Protein AF-A0A7G7MS91-F1 (afdb_monomer)

Mean predicted aligned error: 14.95 Å

Secondary structure (DSSP, 8-state):
---------------------PPPPP---PPPPEEE-TTT--EEEGGGSEEEEEETTEEEE-TT--S-S-EEEE-SSHHHHHHHHHTTHHHHHHT--SPPB-HHHHHHHHHHHHHGGG-----------------

InterPro domains:
  IPR007393 YlxR domain [PF04296] (35-104)
  IPR035931 YlxR-like superfamil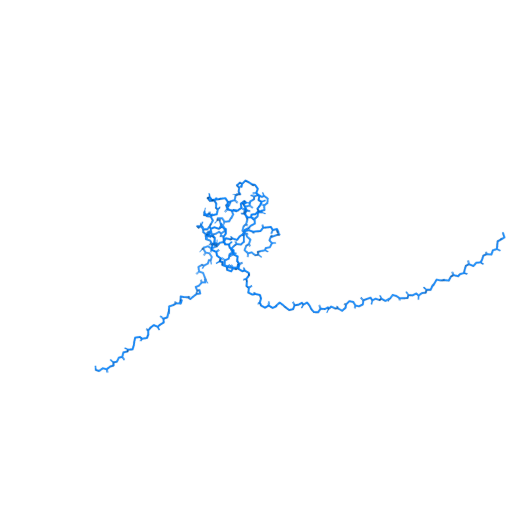y [G3DSA:3.30.1230.10] (28-117)
  IPR035931 YlxR-like superfamily [SSF64376] (30-103)
  IPR037465 YlxR [PTHR34215] (29-111)
  IPR037465 YlxR [cd00279] (33-97)

Organism: NCBI:txid37331

Sequence (135 aa):
MTASRRGDHPPGCGLHSATVPVPGPVPARRTPPVRTCVGCRTRAEADDLLRVVVVDGVLTPDPRRRFPGRGAWLHPDPECLHRAERRSAFPRALRVPGKLDTAEVRAHLHRAREGTSGVRDTPGSVIEESKVDPS

Radius of gyration: 29.97 Å; Cα contacts (8 Å, |Δi|>4): 144; chains: 1; bounding box: 136×27×50 Å

pLDDT: mean 78.74, std 18.21, range [40.53, 97.31]

Nearest PDB structures (foldseek):
  1g2r-assembly1_A  TM=8.003E-01  e=2.902E-04  Streptococcus pneumoniae
  2i1j-assembly1_A  TM=2.285E-01  e=4.008E+00  Spodoptera frugiperda

Structure (mmCIF, N/CA/C/O backbone):
data_AF-A0A7G7MS91-F1
#
_entry.id   AF-A0A7G7MS91-F1
#
loop_
_atom_site.group_PDB
_atom_site.id
_atom_site.type_symbol
_atom_site.label_atom_id
_atom_site.label_alt_id
_atom_site.label_comp_id
_atom_site.label_asym_id
_atom_site.label_entity_id
_atom_site.label_seq_id
_atom_site.pdbx_PDB_ins_code
_atom_site.Cartn_x
_atom_site.Cartn_y
_atom_site.Cartn_z
_atom_site.occupancy
_atom_site.B_iso_or_equiv
_atom_site.auth_seq_id
_atom_site.auth_comp_id
_atom_site.auth_asym_id
_atom_site.auth_atom_id
_atom_site.pdbx_PDB_model_num
ATOM 1 N N . MET A 1 1 ? -81.059 -7.836 -29.567 1.00 43.22 1 MET A N 1
ATOM 2 C CA . MET A 1 1 ? -80.980 -7.950 -31.039 1.00 43.22 1 MET A CA 1
ATOM 3 C C . MET A 1 1 ? -79.618 -7.381 -31.450 1.00 43.22 1 MET A C 1
ATOM 5 O O . MET A 1 1 ? -79.446 -6.179 -31.374 1.00 43.22 1 MET A O 1
ATOM 9 N N . THR A 1 2 ? -78.537 -8.170 -31.446 1.00 49.16 2 THR A N 1
ATOM 10 C CA . THR A 1 2 ? -78.038 -9.045 -32.543 1.00 49.16 2 THR A CA 1
ATOM 11 C C . THR A 1 2 ? -77.385 -8.308 -33.723 1.00 49.16 2 THR A C 1
ATOM 13 O O . THR A 1 2 ? -78.083 -7.954 -34.663 1.00 49.16 2 THR A O 1
ATOM 16 N N . ALA A 1 3 ? -76.049 -8.172 -33.687 1.00 53.38 3 ALA A N 1
ATOM 17 C CA . ALA A 1 3 ? -75.081 -8.314 -34.800 1.00 53.38 3 ALA A CA 1
ATOM 18 C C . ALA A 1 3 ? -73.683 -7.902 -34.270 1.00 53.38 3 ALA A C 1
ATOM 20 O O . ALA A 1 3 ? -73.523 -6.790 -33.789 1.00 53.38 3 ALA A O 1
ATOM 21 N N . SER A 1 4 ? -72.688 -8.783 -34.128 1.00 58.12 4 SER A N 1
ATOM 22 C CA . SER A 1 4 ? -71.874 -9.434 -35.178 1.00 58.12 4 SER A CA 1
ATOM 23 C C . SER A 1 4 ? -70.965 -8.491 -35.980 1.00 58.12 4 SER A C 1
ATOM 25 O O . SER A 1 4 ? -71.426 -7.860 -36.926 1.00 58.12 4 SER A O 1
ATOM 27 N N . ARG A 1 5 ? -69.670 -8.501 -35.615 1.00 59.59 5 ARG A N 1
ATOM 28 C CA . ARG A 1 5 ? -68.405 -8.270 -36.371 1.00 59.59 5 ARG A CA 1
ATOM 29 C C . ARG A 1 5 ? -67.293 -8.374 -35.303 1.00 59.59 5 ARG A C 1
ATOM 31 O O . ARG A 1 5 ? -67.362 -7.631 -34.336 1.00 59.59 5 ARG A O 1
ATOM 38 N N . ARG A 1 6 ? -66.352 -9.330 -35.252 1.00 61.53 6 ARG A N 1
ATOM 39 C CA . ARG A 1 6 ? -65.588 -10.085 -36.274 1.00 61.53 6 ARG A CA 1
ATOM 40 C C . ARG A 1 6 ? -64.909 -9.155 -37.288 1.00 61.53 6 ARG A C 1
ATOM 42 O O . ARG A 1 6 ? -65.594 -8.502 -38.066 1.00 61.53 6 ARG A O 1
ATOM 49 N N . GLY A 1 7 ? -63.578 -9.120 -37.220 1.00 50.62 7 GLY A N 1
ATOM 50 C CA . GLY A 1 7 ? -62.666 -8.155 -37.845 1.00 50.62 7 GLY A CA 1
ATOM 51 C C . GLY A 1 7 ? -61.382 -8.115 -37.002 1.00 50.62 7 GLY A C 1
ATOM 52 O O . GLY A 1 7 ? -61.270 -7.277 -36.119 1.00 50.62 7 GLY A O 1
ATOM 53 N N . ASP A 1 8 ? -60.647 -9.223 -36.924 1.00 56.38 8 ASP A N 1
ATOM 54 C CA . ASP A 1 8 ? -59.564 -9.604 -37.852 1.00 56.38 8 ASP A CA 1
ATOM 55 C C . ASP A 1 8 ? -58.219 -9.027 -37.368 1.00 56.38 8 ASP A C 1
ATOM 57 O O . ASP A 1 8 ? -58.026 -7.816 -37.299 1.00 56.38 8 ASP A O 1
ATOM 61 N N . HIS A 1 9 ? -57.338 -9.918 -36.908 1.00 50.84 9 HIS A N 1
ATOM 62 C CA . HIS A 1 9 ? -56.070 -9.585 -36.257 1.00 50.84 9 HIS A CA 1
ATOM 63 C C . HIS A 1 9 ? -54.936 -10.095 -37.158 1.00 50.84 9 HIS A C 1
ATOM 65 O O . HIS A 1 9 ? -54.850 -11.309 -37.359 1.00 50.84 9 HIS A O 1
ATOM 71 N N . PRO A 1 10 ? -54.085 -9.222 -37.726 1.00 64.56 10 PRO A N 1
ATOM 72 C CA . PRO A 1 10 ? -53.097 -9.645 -38.710 1.00 64.56 10 PRO A CA 1
ATOM 73 C C . PRO A 1 10 ? -51.979 -10.487 -38.063 1.00 64.56 10 PRO A C 1
ATOM 75 O O . PRO A 1 10 ? -51.390 -10.058 -37.067 1.00 64.56 10 PRO A O 1
ATOM 78 N N . PRO A 1 11 ? -51.620 -11.655 -38.629 1.00 65.69 11 PRO A N 1
ATOM 79 C CA . PRO A 1 11 ? -50.489 -12.449 -38.160 1.00 65.69 11 PRO A CA 1
ATOM 80 C C . PRO A 1 11 ? -49.166 -11.887 -38.709 1.00 65.69 11 PRO A C 1
ATOM 82 O O . PRO A 1 11 ? -48.682 -12.291 -39.764 1.00 65.69 11 PRO A O 1
ATOM 85 N N . GLY A 1 12 ? -48.564 -10.943 -37.982 1.00 54.28 12 GLY A N 1
ATOM 86 C CA . GLY A 1 12 ? -47.226 -10.414 -38.271 1.00 54.28 12 GLY A CA 1
ATOM 87 C C . GLY A 1 12 ? -46.130 -11.205 -37.554 1.00 54.28 12 GLY A C 1
ATOM 88 O O . GLY A 1 12 ? -45.771 -10.870 -36.427 1.00 54.28 12 GLY A O 1
ATOM 89 N N . CYS A 1 13 ? -45.603 -12.260 -38.182 1.00 49.91 13 CYS A N 1
ATOM 90 C CA . CYS A 1 13 ? -44.529 -13.074 -37.601 1.00 49.91 13 CYS A CA 1
ATOM 91 C C . CYS A 1 13 ? -43.242 -12.262 -37.357 1.00 49.91 13 CYS A C 1
ATOM 93 O O . CYS A 1 13 ? -42.879 -11.380 -38.133 1.00 49.91 13 CYS A O 1
ATOM 95 N N . GLY A 1 14 ? -42.554 -12.569 -36.254 1.00 58.66 14 GLY A N 1
ATOM 96 C CA . GLY A 1 14 ? -41.503 -11.716 -35.706 1.00 58.66 14 GLY A CA 1
ATOM 97 C C . GLY A 1 14 ? -40.241 -11.603 -36.563 1.00 58.66 14 GLY A C 1
ATOM 98 O O . GLY A 1 14 ? -39.607 -12.604 -36.906 1.00 58.66 14 GLY A O 1
ATOM 99 N N . LEU A 1 15 ? -39.811 -10.357 -36.778 1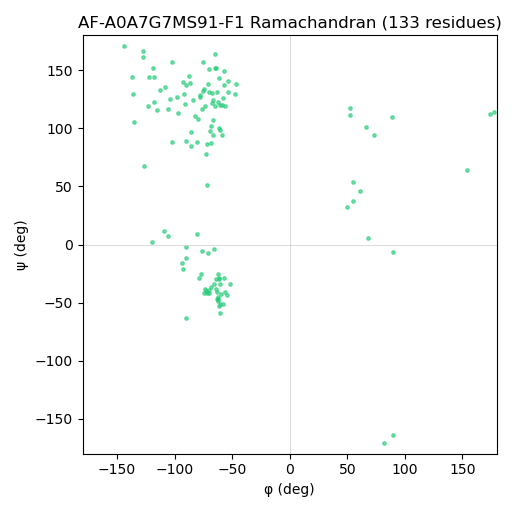.00 56.72 15 LEU A N 1
ATOM 100 C CA . LEU A 1 15 ? -38.427 -10.027 -37.106 1.00 56.72 15 LEU A CA 1
ATOM 101 C C . LEU A 1 15 ? -37.556 -10.359 -35.888 1.00 56.72 15 LEU A C 1
ATOM 103 O O . LEU A 1 15 ? -37.420 -9.562 -34.960 1.00 56.72 15 LEU A O 1
ATOM 107 N N . HIS A 1 16 ? -36.979 -11.557 -35.875 1.00 50.53 16 HIS A N 1
ATOM 108 C CA . HIS A 1 16 ? -35.913 -11.883 -34.940 1.00 50.53 16 HIS A CA 1
ATOM 109 C C . HIS A 1 16 ? -34.693 -11.030 -35.305 1.00 50.53 16 HIS A C 1
ATOM 111 O O . HIS A 1 16 ? -34.036 -11.269 -36.316 1.00 50.53 16 HIS A O 1
ATOM 117 N N . SER A 1 17 ? -34.392 -10.013 -34.494 1.00 51.53 17 SER A N 1
ATOM 118 C CA . SER A 1 17 ? -33.167 -9.229 -34.653 1.00 51.53 17 SER A CA 1
ATOM 119 C C . SER A 1 17 ? -31.957 -10.139 -34.478 1.00 51.53 17 SER A C 1
ATOM 121 O O . SER A 1 17 ? -31.554 -10.452 -33.357 1.00 51.53 17 SER A O 1
ATOM 123 N N . ALA A 1 18 ? -31.367 -10.556 -35.596 1.00 60.59 18 ALA A N 1
ATOM 124 C CA . ALA A 1 18 ? -30.074 -11.212 -35.619 1.00 60.59 18 ALA A CA 1
ATOM 125 C C . ALA A 1 18 ? -29.004 -10.185 -35.224 1.00 60.59 18 ALA A C 1
ATOM 127 O O . ALA A 1 18 ? -28.423 -9.507 -36.072 1.00 60.59 18 ALA A O 1
ATOM 128 N N . THR A 1 19 ? -28.761 -10.049 -33.919 1.00 60.19 19 THR A N 1
ATOM 129 C CA . THR A 1 19 ? -27.611 -9.312 -33.391 1.00 60.19 19 THR A CA 1
ATOM 130 C C . THR A 1 19 ? -26.346 -9.985 -33.904 1.00 60.19 19 THR A C 1
ATOM 132 O O . THR A 1 19 ? -25.907 -11.000 -33.364 1.00 60.19 19 THR A O 1
ATOM 135 N N . VAL A 1 20 ? -25.763 -9.423 -34.962 1.00 58.62 20 VAL A N 1
ATOM 136 C CA . VAL A 1 20 ? -24.451 -9.837 -35.4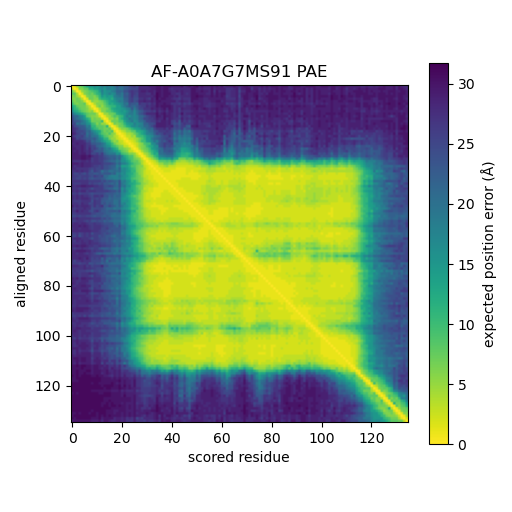52 1.00 58.62 20 VAL A CA 1
ATOM 137 C C . VAL A 1 20 ? -23.443 -9.565 -34.330 1.00 58.62 20 VAL A C 1
ATOM 139 O O . VAL A 1 20 ? -23.351 -8.419 -33.879 1.00 58.62 20 VAL A O 1
ATOM 142 N N . PRO A 1 21 ? -22.692 -10.571 -33.846 1.00 62.28 21 PRO A N 1
ATOM 143 C CA . PRO A 1 21 ? -21.660 -10.336 -32.853 1.00 62.28 21 PRO A CA 1
ATOM 144 C C . PRO A 1 21 ? -20.536 -9.528 -33.504 1.00 62.28 21 PRO A C 1
ATOM 146 O O . PRO A 1 21 ? -19.718 -10.062 -34.252 1.00 62.28 21 PRO A O 1
ATOM 149 N N . VAL A 1 22 ? -20.496 -8.223 -33.223 1.00 63.28 22 VAL A N 1
ATOM 150 C CA . VAL A 1 22 ? -19.339 -7.396 -33.570 1.00 63.28 22 VAL A CA 1
ATOM 151 C C . VAL A 1 22 ? -18.101 -7.983 -32.886 1.00 63.28 22 VAL A C 1
ATOM 153 O O . VAL A 1 22 ? -18.130 -8.183 -31.667 1.00 63.28 22 VAL A O 1
ATOM 156 N N . PRO A 1 23 ? -17.013 -8.280 -33.623 1.00 63.22 23 PRO A N 1
ATOM 157 C CA . PRO A 1 23 ? -15.780 -8.731 -32.998 1.00 63.22 23 PRO A CA 1
ATOM 158 C C . PRO A 1 23 ? -15.295 -7.629 -32.055 1.00 63.22 23 PRO A C 1
ATOM 160 O O . PRO A 1 23 ? -15.073 -6.490 -32.469 1.00 63.22 23 PRO A O 1
ATOM 163 N N . GLY A 1 24 ? -15.184 -7.964 -30.767 1.00 62.84 24 GLY A N 1
ATOM 164 C CA . GLY A 1 24 ? -14.743 -7.019 -29.746 1.00 62.84 24 GLY A CA 1
ATOM 165 C C . GLY A 1 24 ? -13.367 -6.437 -30.093 1.00 62.84 24 GLY A C 1
ATOM 166 O O . GLY A 1 24 ? -12.564 -7.121 -30.734 1.00 62.84 24 GLY A O 1
ATOM 167 N N . PRO A 1 25 ? -13.071 -5.188 -29.687 1.00 71.19 25 PRO A N 1
ATOM 168 C CA . PRO A 1 25 ? -11.814 -4.541 -30.033 1.00 71.19 25 PRO A CA 1
ATOM 169 C C . PRO A 1 25 ? -10.642 -5.400 -29.561 1.00 71.19 25 PRO A C 1
ATOM 171 O O . PRO A 1 25 ? -10.494 -5.654 -28.362 1.00 71.19 25 PRO A O 1
ATOM 174 N N . VAL A 1 26 ? -9.805 -5.833 -30.510 1.00 62.94 26 VAL A N 1
ATOM 175 C CA . VAL A 1 26 ? -8.583 -6.579 -30.199 1.00 62.94 26 VAL A CA 1
ATOM 176 C C . VAL A 1 26 ? -7.767 -5.776 -29.182 1.00 62.94 26 VAL A C 1
ATOM 178 O O . VAL A 1 26 ? -7.592 -4.563 -29.361 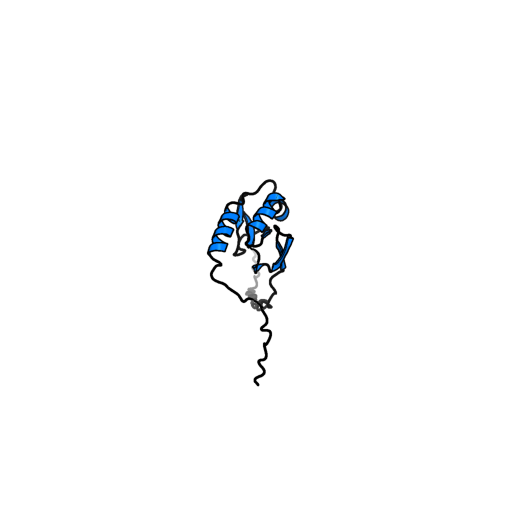1.00 62.94 26 VAL A O 1
ATO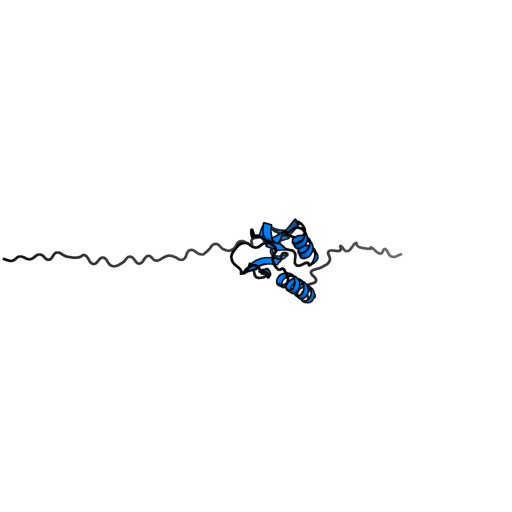M 181 N N . PRO A 1 27 ? -7.290 -6.389 -28.085 1.00 64.69 27 PRO A N 1
ATOM 182 C CA . PRO A 1 27 ? -6.520 -5.662 -27.096 1.00 64.69 27 PRO A CA 1
ATOM 183 C C . PRO A 1 27 ? -5.174 -5.286 -27.715 1.00 64.69 27 PRO A C 1
ATOM 185 O O . PRO A 1 27 ? -4.236 -6.082 -27.735 1.00 64.69 27 PRO A O 1
ATOM 188 N N . ALA A 1 28 ? -5.073 -4.047 -28.206 1.00 67.81 28 ALA A N 1
ATOM 189 C CA . ALA A 1 28 ? -3.789 -3.414 -28.470 1.00 67.81 28 ALA A CA 1
ATOM 190 C C . ALA A 1 28 ? -2.890 -3.636 -27.247 1.00 67.81 28 ALA A C 1
ATOM 192 O O . ALA A 1 28 ? -3.378 -3.532 -26.117 1.00 67.81 28 ALA A O 1
ATOM 193 N N . ARG A 1 29 ? -1.604 -3.950 -27.453 1.00 67.62 29 ARG A N 1
ATOM 194 C CA . ARG A 1 29 ? -0.638 -4.116 -26.356 1.00 67.62 29 ARG A CA 1
ATOM 195 C C . ARG A 1 29 ? -0.565 -2.809 -25.568 1.00 67.62 29 ARG A C 1
ATOM 197 O O . ARG A 1 29 ? 0.141 -1.882 -25.952 1.00 67.62 29 ARG A O 1
ATOM 204 N N . ARG A 1 30 ? -1.347 -2.714 -24.492 1.00 71.94 30 ARG A N 1
ATOM 205 C CA . ARG A 1 30 ? -1.361 -1.550 -23.613 1.00 71.94 30 ARG A CA 1
ATOM 206 C C . ARG A 1 30 ? -0.110 -1.635 -22.759 1.00 71.94 30 ARG A C 1
ATOM 208 O O . ARG A 1 30 ? 0.007 -2.568 -21.969 1.00 71.94 30 ARG A O 1
ATOM 215 N N . THR A 1 31 ? 0.787 -0.664 -22.904 1.00 81.69 31 THR A N 1
ATOM 216 C CA . THR A 1 31 ? 1.826 -0.398 -21.905 1.00 81.69 31 THR A CA 1
ATOM 217 C C . THR A 1 31 ? 1.158 -0.376 -20.526 1.00 81.69 31 THR A C 1
ATOM 219 O O . THR A 1 31 ? 0.112 0.280 -20.387 1.00 81.69 31 THR A O 1
ATOM 222 N N . PRO A 1 32 ? 1.674 -1.114 -19.528 1.00 83.50 32 PRO A N 1
ATOM 223 C CA . PRO A 1 32 ? 1.061 -1.147 -18.209 1.00 83.50 32 PRO A CA 1
ATOM 224 C C . PRO A 1 32 ? 0.966 0.280 -17.648 1.00 83.50 32 PRO A C 1
ATOM 226 O O . PRO A 1 32 ? 1.876 1.094 -17.817 1.00 83.50 32 PRO A O 1
ATOM 229 N N . PRO A 1 33 ? -0.166 0.652 -17.025 1.00 90.88 33 PRO A N 1
ATOM 230 C CA . PRO A 1 33 ? -0.386 2.031 -16.623 1.00 90.88 33 PRO A CA 1
ATOM 231 C C . PRO A 1 33 ? 0.591 2.408 -15.510 1.00 90.88 33 PRO A C 1
ATOM 233 O O . PRO A 1 33 ? 0.564 1.807 -14.439 1.00 90.88 33 PRO A O 1
ATOM 236 N N . VAL A 1 34 ? 1.400 3.444 -15.727 1.00 94.62 34 VAL A N 1
ATOM 237 C CA . VAL A 1 34 ? 2.304 3.978 -14.700 1.00 94.62 34 VAL A CA 1
ATOM 238 C C . VAL A 1 34 ? 1.493 4.517 -13.515 1.00 94.62 34 VAL A C 1
ATOM 240 O O . VAL A 1 34 ? 0.530 5.275 -13.684 1.00 94.62 34 VAL A O 1
ATOM 243 N N . ARG A 1 35 ? 1.875 4.133 -12.294 1.00 95.56 35 ARG A N 1
ATOM 244 C CA . ARG A 1 35 ? 1.239 4.550 -11.033 1.00 95.56 35 ARG A CA 1
ATOM 245 C C . ARG A 1 35 ? 2.279 5.106 -10.065 1.00 95.56 35 ARG A C 1
ATOM 247 O O . ARG A 1 35 ? 3.472 4.870 -10.200 1.00 95.56 35 ARG A O 1
ATOM 254 N N . THR A 1 36 ? 1.811 5.860 -9.074 1.00 96.75 36 THR A N 1
ATOM 255 C CA . THR A 1 36 ? 2.665 6.462 -8.043 1.00 96.75 36 THR A CA 1
ATOM 256 C C . THR A 1 36 ? 2.535 5.691 -6.736 1.00 96.75 36 THR A C 1
ATOM 258 O O . THR A 1 36 ? 1.430 5.560 -6.205 1.00 96.75 36 THR A O 1
ATOM 261 N N . CYS A 1 37 ? 3.658 5.238 -6.180 1.00 97.31 37 CYS A N 1
ATOM 262 C CA . CYS A 1 37 ? 3.697 4.560 -4.888 1.00 97.31 37 CYS A CA 1
ATOM 263 C C . CYS A 1 37 ? 3.311 5.514 -3.739 1.00 97.31 37 CYS A C 1
ATOM 265 O O . CYS A 1 37 ? 3.955 6.545 -3.518 1.00 97.31 37 CYS A O 1
ATOM 267 N N . VAL A 1 38 ? 2.306 5.151 -2.935 1.00 96.31 38 VAL A N 1
ATOM 268 C CA . VAL A 1 38 ? 1.840 5.949 -1.784 1.00 96.31 38 VAL A CA 1
ATOM 269 C C . VAL A 1 38 ? 2.822 5.953 -0.603 1.00 96.31 38 VAL A C 1
ATOM 271 O O . VAL A 1 38 ? 2.637 6.739 0.330 1.00 96.31 38 VAL A O 1
ATOM 274 N N . GLY A 1 39 ? 3.891 5.148 -0.664 1.00 95.56 39 GLY A N 1
ATOM 275 C CA . GLY A 1 39 ? 5.011 5.102 0.286 1.00 95.56 39 GLY A CA 1
ATOM 276 C C . GLY A 1 39 ? 6.160 6.050 -0.076 1.00 95.56 39 GLY A C 1
ATOM 277 O O . GLY A 1 39 ? 6.424 7.016 0.641 1.00 95.56 39 GLY A O 1
ATOM 278 N N . CYS A 1 40 ? 6.821 5.859 -1.218 1.00 95.88 40 CYS A N 1
ATOM 279 C CA . CYS A 1 40 ? 7.971 6.689 -1.618 1.00 95.88 40 CYS A CA 1
ATOM 280 C C . CYS A 1 40 ? 7.634 7.894 -2.521 1.00 95.88 40 CYS A C 1
ATOM 282 O O . CYS A 1 40 ? 8.442 8.811 -2.597 1.00 95.88 40 CYS A O 1
ATOM 284 N N . ARG A 1 41 ? 6.441 7.948 -3.137 1.00 95.12 41 ARG A N 1
ATOM 285 C CA . ARG A 1 41 ? 6.030 8.910 -4.192 1.00 95.12 41 ARG A CA 1
ATOM 286 C C . ARG A 1 41 ? 6.738 8.761 -5.550 1.00 95.12 41 ARG A C 1
ATOM 288 O O . ARG A 1 41 ? 6.470 9.556 -6.448 1.00 95.12 41 ARG A O 1
ATOM 295 N N . THR A 1 42 ? 7.571 7.740 -5.739 1.00 96.19 42 THR A N 1
ATOM 296 C CA . THR A 1 42 ? 8.134 7.386 -7.053 1.00 96.19 42 THR A CA 1
ATOM 297 C C . THR A 1 42 ? 7.049 6.813 -7.971 1.00 96.19 42 THR A C 1
ATOM 299 O O . THR A 1 42 ? 6.071 6.223 -7.494 1.00 96.19 42 THR A O 1
ATOM 302 N N . ARG A 1 43 ? 7.212 7.005 -9.284 1.00 96.06 43 ARG A N 1
ATOM 303 C CA . ARG A 1 43 ? 6.396 6.370 -10.326 1.00 96.06 43 ARG A CA 1
ATOM 304 C C . ARG A 1 43 ? 7.033 5.045 -10.748 1.00 96.06 43 ARG A C 1
ATOM 306 O O . ARG A 1 43 ? 8.242 5.019 -10.937 1.00 96.06 43 ARG A O 1
ATOM 313 N N . ALA A 1 44 ? 6.224 4.011 -10.927 1.00 94.25 44 ALA A N 1
ATOM 314 C CA . ALA A 1 44 ? 6.623 2.718 -11.487 1.00 94.25 44 ALA A CA 1
ATOM 315 C C . ALA A 1 44 ? 5.472 2.155 -12.336 1.00 94.25 44 ALA A C 1
ATOM 317 O O . ALA A 1 44 ? 4.364 2.718 -12.327 1.00 94.25 44 ALA A O 1
ATOM 318 N N . GLU A 1 45 ? 5.706 1.076 -13.077 1.00 95.00 45 GLU A N 1
ATOM 319 C CA . GLU A 1 45 ? 4.617 0.389 -13.769 1.00 95.00 45 GLU A CA 1
ATOM 320 C C . GLU A 1 45 ? 3.647 -0.197 -12.734 1.00 95.00 45 GLU A C 1
ATOM 322 O O . GLU A 1 45 ? 4.022 -0.489 -11.597 1.00 95.00 45 GLU A O 1
ATOM 327 N N . ALA A 1 46 ? 2.363 -0.344 -13.079 1.00 90.88 46 ALA A N 1
ATOM 328 C CA . ALA A 1 46 ? 1.410 -0.934 -12.136 1.00 90.88 46 ALA A CA 1
ATOM 329 C C . ALA A 1 46 ? 1.839 -2.341 -11.687 1.00 90.88 46 ALA A C 1
ATOM 331 O O . ALA A 1 46 ? 1.493 -2.744 -10.581 1.00 90.88 46 ALA A O 1
ATOM 332 N N . ASP A 1 47 ? 2.563 -3.074 -12.534 1.00 91.12 47 ASP A N 1
ATOM 333 C CA . ASP A 1 47 ? 2.962 -4.467 -12.323 1.00 91.12 47 ASP A CA 1
ATOM 334 C C . ASP A 1 47 ? 4.136 -4.607 -11.335 1.00 91.12 47 ASP A C 1
ATOM 336 O O . ASP A 1 47 ? 4.152 -5.569 -10.569 1.00 91.12 47 ASP A O 1
ATOM 340 N N . ASP A 1 48 ? 4.969 -3.570 -11.188 1.00 92.88 48 ASP A N 1
ATOM 341 C CA . ASP A 1 48 ? 5.955 -3.423 -10.099 1.00 92.88 48 ASP A CA 1
ATOM 342 C C . ASP A 1 48 ? 5.322 -3.014 -8.752 1.00 92.88 48 ASP A C 1
ATOM 344 O O . ASP A 1 48 ? 6.005 -2.878 -7.729 1.00 92.88 48 ASP A O 1
ATOM 348 N N . LEU A 1 49 ? 4.014 -2.736 -8.739 1.00 95.00 49 LEU A N 1
ATOM 349 C CA . LEU A 1 49 ? 3.300 -2.159 -7.605 1.00 95.00 49 LEU A CA 1
ATOM 350 C C . LEU A 1 49 ? 2.212 -3.106 -7.082 1.00 95.00 49 LEU A C 1
ATOM 352 O O . LEU A 1 49 ? 1.231 -3.441 -7.750 1.00 95.00 49 LEU A O 1
ATOM 356 N N . LEU A 1 50 ? 2.321 -3.443 -5.800 1.00 95.88 50 LEU A N 1
ATOM 357 C CA . LEU A 1 50 ? 1.247 -4.063 -5.042 1.00 95.88 50 LEU A CA 1
ATOM 358 C C . LEU A 1 50 ? 0.071 -3.082 -4.930 1.00 95.88 50 LEU A C 1
ATOM 360 O O . LEU A 1 50 ? 0.183 -2.001 -4.340 1.00 95.88 50 LEU A O 1
ATOM 364 N N . ARG A 1 51 ? -1.089 -3.478 -5.460 1.00 96.06 51 ARG A N 1
ATOM 365 C CA . ARG A 1 51 ? -2.357 -2.823 -5.130 1.00 96.06 51 ARG A CA 1
ATOM 366 C C . ARG A 1 51 ? -2.772 -3.246 -3.724 1.00 96.06 51 ARG A C 1
ATOM 368 O O . ARG A 1 51 ? -2.761 -4.430 -3.400 1.00 96.06 51 ARG A O 1
ATOM 375 N N . VAL A 1 52 ? -3.188 -2.282 -2.914 1.00 96.00 52 VAL A N 1
ATOM 376 C CA . VAL A 1 52 ? -3.839 -2.511 -1.619 1.00 96.00 52 VAL A CA 1
ATOM 377 C C . VAL A 1 52 ? -5.214 -1.849 -1.615 1.00 96.00 52 VAL A C 1
ATOM 379 O O . VAL A 1 52 ? -5.402 -0.784 -2.211 1.00 96.00 52 VAL A O 1
ATOM 382 N N . VAL A 1 53 ? -6.180 -2.484 -0.965 1.00 95.50 53 VAL A N 1
ATOM 383 C CA . VAL A 1 53 ? -7.579 -2.037 -0.862 1.00 95.50 53 VAL A CA 1
ATOM 384 C C . VAL A 1 53 ? -8.010 -1.998 0.599 1.00 95.50 53 VAL A C 1
ATOM 386 O O . VAL A 1 53 ? -7.316 -2.539 1.455 1.00 95.50 53 VAL A O 1
ATOM 389 N N . VAL A 1 54 ? -9.147 -1.362 0.888 1.00 94.00 54 VAL A N 1
ATOM 390 C CA . VAL A 1 54 ? -9.820 -1.530 2.183 1.00 94.00 54 VAL A CA 1
ATOM 391 C C . VAL A 1 54 ? -10.933 -2.554 2.022 1.00 94.00 54 VAL A C 1
ATOM 393 O O . VAL A 1 54 ? -11.781 -2.381 1.146 1.00 94.00 54 VAL A O 1
ATOM 396 N N . VAL A 1 55 ? -10.942 -3.572 2.876 1.00 90.75 55 VAL A N 1
ATOM 397 C CA . VAL A 1 55 ? -12.056 -4.512 3.050 1.00 90.75 55 VAL A CA 1
ATOM 398 C C . VAL A 1 55 ? -12.448 -4.439 4.522 1.00 90.75 55 VAL A C 1
ATOM 400 O O . VAL A 1 55 ? -11.599 -4.617 5.387 1.00 90.75 55 VAL A O 1
ATOM 403 N N . ASP A 1 56 ? -13.692 -4.050 4.809 1.00 87.88 56 ASP A N 1
ATOM 404 C CA . ASP A 1 56 ? -14.253 -3.956 6.171 1.00 87.88 56 ASP A CA 1
ATOM 405 C C . ASP A 1 56 ? -13.386 -3.192 7.204 1.00 87.88 56 ASP A C 1
ATOM 407 O O . ASP A 1 56 ? -13.388 -3.475 8.398 1.00 87.88 56 ASP A O 1
ATOM 411 N N . GLY A 1 57 ? -12.642 -2.179 6.740 1.00 86.25 57 GLY A N 1
ATOM 412 C CA . GLY A 1 57 ? -11.745 -1.348 7.560 1.00 86.25 57 GLY A CA 1
ATOM 413 C C . GLY A 1 57 ? -10.300 -1.857 7.678 1.00 86.25 57 GLY A C 1
ATOM 414 O O . GLY A 1 57 ? -9.439 -1.133 8.182 1.00 86.25 57 GLY A O 1
ATOM 415 N N . VAL A 1 58 ? -10.003 -3.049 7.161 1.00 91.00 58 VAL A N 1
ATOM 416 C CA . VAL A 1 58 ? -8.659 -3.646 7.107 1.00 91.00 58 VAL A CA 1
ATOM 417 C C . VAL A 1 58 ? -7.993 -3.309 5.771 1.00 91.00 58 VAL A C 1
ATOM 419 O O . VAL A 1 58 ? -8.649 -3.291 4.728 1.00 91.00 58 VAL A O 1
ATOM 422 N N . LEU A 1 59 ? -6.690 -3.007 5.778 1.00 94.00 59 LEU A N 1
ATOM 423 C CA . LEU A 1 59 ? -5.916 -2.850 4.547 1.00 94.00 59 LEU A CA 1
ATOM 424 C C . LEU A 1 59 ? -5.488 -4.235 4.043 1.00 94.00 59 LEU A C 1
ATOM 426 O O . LEU A 1 59 ? -4.614 -4.866 4.635 1.00 94.00 59 LEU A O 1
ATOM 430 N N . THR A 1 60 ? -6.060 -4.668 2.922 1.00 94.50 60 THR A N 1
ATOM 431 C CA . THR A 1 60 ? -5.848 -6.001 2.342 1.00 94.50 60 THR A CA 1
ATOM 432 C C . THR A 1 60 ? -5.001 -5.912 1.060 1.00 94.50 60 THR A C 1
ATOM 434 O O . THR A 1 60 ? -5.242 -5.038 0.215 1.00 94.50 60 THR A O 1
ATOM 437 N N . PRO A 1 61 ? -3.995 -6.790 0.874 1.00 95.69 61 PRO A N 1
ATOM 438 C CA . PRO A 1 61 ? -3.193 -6.858 -0.347 1.00 95.69 61 PRO A CA 1
ATOM 439 C C . PRO A 1 61 ? -3.969 -7.514 -1.501 1.00 95.69 61 PRO A C 1
ATOM 441 O O . PRO A 1 61 ? -4.518 -8.604 -1.359 1.00 95.69 61 PRO A O 1
ATOM 444 N N . ASP A 1 62 ? -3.956 -6.886 -2.677 1.00 94.88 62 ASP A N 1
ATOM 445 C CA . ASP A 1 62 ? -4.642 -7.364 -3.884 1.00 94.88 62 ASP A CA 1
ATOM 446 C C . ASP A 1 62 ? -3.688 -7.465 -5.093 1.00 94.88 62 ASP A C 1
ATOM 448 O O . ASP A 1 62 ? -3.825 -6.723 -6.074 1.00 94.88 62 ASP A O 1
ATOM 452 N N . PRO A 1 63 ? -2.716 -8.398 -5.071 1.00 91.69 63 PRO A N 1
ATOM 453 C CA . PRO A 1 63 ? -1.777 -8.587 -6.180 1.00 91.69 63 PRO A CA 1
ATOM 454 C C . PRO A 1 63 ? -2.478 -9.003 -7.485 1.00 91.69 63 PRO A C 1
ATOM 456 O O . PRO A 1 63 ? -1.981 -8.725 -8.571 1.00 91.69 63 PRO A O 1
ATOM 459 N N . ARG A 1 64 ? -3.658 -9.638 -7.398 1.00 89.56 64 ARG A N 1
ATOM 460 C CA . ARG A 1 64 ? -4.448 -10.088 -8.560 1.00 89.56 64 ARG A CA 1
ATOM 461 C C . ARG A 1 64 ? -5.444 -9.040 -9.076 1.00 89.56 64 ARG A C 1
ATOM 463 O O . ARG A 1 64 ? -6.119 -9.315 -10.066 1.00 89.56 64 ARG A O 1
ATOM 470 N N . ARG A 1 65 ? -5.537 -7.872 -8.430 1.00 90.38 65 ARG A N 1
ATOM 471 C CA . ARG A 1 65 ? -6.396 -6.728 -8.799 1.00 90.38 65 ARG A CA 1
ATOM 472 C C . ARG A 1 65 ? -7.879 -7.088 -8.935 1.00 90.38 65 ARG A C 1
ATOM 474 O O . ARG A 1 65 ? -8.560 -6.587 -9.829 1.00 90.38 65 ARG A O 1
ATOM 481 N N . ARG A 1 66 ? -8.368 -7.978 -8.068 1.00 89.81 66 ARG A N 1
ATOM 482 C CA . ARG A 1 66 ? -9.734 -8.530 -8.123 1.00 89.81 66 ARG A CA 1
ATOM 483 C C . ARG A 1 66 ? -10.750 -7.765 -7.282 1.00 89.81 66 ARG A C 1
ATOM 485 O O . ARG A 1 66 ? -11.941 -7.878 -7.557 1.00 89.81 66 ARG A O 1
ATOM 492 N N . PHE A 1 67 ? -10.320 -6.999 -6.280 1.00 89.44 67 PHE A N 1
ATOM 493 C CA . PHE A 1 67 ? -11.263 -6.319 -5.391 1.00 89.44 67 PHE A CA 1
ATOM 494 C C . PHE A 1 67 ? -11.850 -5.054 -6.046 1.00 89.44 67 PHE A C 1
ATOM 496 O O . PHE A 1 67 ? -11.086 -4.203 -6.522 1.00 89.44 67 PHE A O 1
ATOM 503 N N . PRO A 1 68 ? -13.182 -4.871 -6.069 1.00 85.88 68 PRO A N 1
ATOM 504 C CA . PRO A 1 68 ? -13.793 -3.656 -6.600 1.00 85.88 68 PRO A CA 1
ATOM 505 C C . PRO A 1 68 ? -13.429 -2.421 -5.755 1.00 85.88 68 PRO A C 1
ATOM 507 O O . PRO A 1 68 ? -12.964 -2.523 -4.623 1.00 85.88 68 PRO A O 1
ATOM 510 N N . GLY A 1 69 ? -13.645 -1.225 -6.309 1.00 85.38 69 GLY A N 1
ATOM 511 C CA . GLY A 1 69 ? -13.480 0.037 -5.581 1.00 85.38 69 GLY A CA 1
ATOM 512 C C . GLY A 1 69 ? -12.082 0.668 -5.644 1.00 85.38 69 GLY A C 1
ATOM 513 O O . GLY A 1 69 ? -11.262 0.386 -6.526 1.00 85.38 69 GLY A O 1
ATOM 514 N N . ARG A 1 70 ? -11.827 1.615 -4.733 1.00 87.44 70 ARG A N 1
ATOM 515 C CA . ARG A 1 70 ? -10.591 2.415 -4.709 1.00 87.44 70 ARG A CA 1
ATOM 516 C C . ARG A 1 70 ? -9.451 1.593 -4.110 1.00 87.44 70 ARG A C 1
ATOM 518 O O . ARG A 1 70 ? -9.570 1.091 -3.002 1.00 87.44 70 ARG A O 1
ATOM 525 N N . GLY A 1 71 ? -8.342 1.500 -4.840 1.00 93.69 71 GLY A N 1
ATOM 526 C CA . GLY A 1 71 ? -7.095 0.917 -4.348 1.00 93.69 71 GLY A CA 1
ATOM 527 C C . GLY A 1 71 ? -5.964 1.940 -4.352 1.00 93.69 71 GLY A C 1
ATOM 528 O O . GLY A 1 71 ? -5.956 2.863 -5.171 1.00 93.69 71 GLY A O 1
ATOM 529 N N . ALA A 1 72 ? -5.011 1.756 -3.448 1.00 95.75 72 ALA A N 1
ATOM 530 C CA . ALA A 1 72 ? -3.747 2.474 -3.404 1.00 95.75 72 ALA A CA 1
ATOM 531 C C . ALA A 1 72 ? -2.631 1.579 -3.960 1.00 95.75 72 ALA A C 1
ATOM 533 O O . ALA A 1 72 ? -2.752 0.356 -3.961 1.00 95.75 72 ALA A O 1
ATOM 534 N N . TRP A 1 73 ? -1.548 2.192 -4.432 1.00 96.38 73 TRP A N 1
ATOM 535 C CA . TRP A 1 73 ? -0.408 1.489 -5.024 1.00 96.38 73 TRP A CA 1
ATOM 536 C C . TRP A 1 73 ? 0.815 1.632 -4.129 1.00 96.38 73 TRP A C 1
ATOM 538 O O . TRP A 1 73 ? 1.121 2.738 -3.682 1.00 96.38 73 TRP A O 1
ATOM 548 N N . LEU A 1 74 ? 1.513 0.537 -3.867 1.00 96.88 74 LEU A N 1
ATOM 549 C CA . LEU A 1 74 ? 2.684 0.470 -3.000 1.00 96.88 74 LEU A CA 1
ATOM 550 C C . LEU A 1 74 ? 3.741 -0.405 -3.679 1.00 96.88 74 LEU A C 1
ATOM 552 O O . LEU A 1 74 ? 3.380 -1.397 -4.296 1.00 96.88 74 LEU A O 1
ATOM 556 N N . HIS A 1 75 ? 5.032 -0.096 -3.557 1.00 96.38 75 HIS A N 1
ATOM 557 C CA . HIS A 1 75 ? 6.043 -1.099 -3.917 1.00 96.38 75 HIS A CA 1
ATOM 558 C C . HIS A 1 75 ? 5.925 -2.307 -2.972 1.00 96.38 75 HIS A C 1
ATOM 560 O O . HIS A 1 75 ? 5.508 -2.119 -1.822 1.00 96.38 75 HIS A O 1
ATOM 566 N N . PRO A 1 76 ? 6.305 -3.521 -3.409 1.00 94.38 76 PRO A N 1
ATOM 567 C CA . PRO A 1 76 ? 6.355 -4.721 -2.573 1.00 94.38 76 PRO A CA 1
ATOM 568 C C . PRO A 1 76 ? 7.529 -4.677 -1.568 1.00 94.38 76 PRO A C 1
ATOM 570 O O . PRO A 1 76 ? 8.323 -5.606 -1.459 1.00 94.38 76 PRO A O 1
ATOM 573 N N . ASP A 1 77 ? 7.635 -3.579 -0.820 1.00 93.56 77 ASP A N 1
ATOM 574 C CA . ASP A 1 77 ? 8.771 -3.235 0.027 1.00 93.56 77 ASP A CA 1
ATOM 575 C C . ASP A 1 77 ? 8.307 -2.694 1.409 1.00 93.56 77 ASP A C 1
ATOM 577 O O . ASP A 1 77 ? 7.470 -1.780 1.465 1.00 93.56 77 ASP A O 1
ATOM 581 N N . PRO A 1 78 ? 8.830 -3.226 2.537 1.00 94.06 78 PRO A N 1
ATOM 582 C CA . PRO A 1 78 ? 8.447 -2.799 3.887 1.00 94.06 78 PRO A CA 1
ATOM 583 C C . PRO A 1 78 ? 8.735 -1.325 4.224 1.00 94.06 78 PRO A C 1
ATOM 585 O O . PRO A 1 78 ? 7.973 -0.727 4.988 1.00 94.06 78 PRO A O 1
ATOM 588 N N . GLU A 1 79 ? 9.766 -0.701 3.645 1.00 94.44 79 GLU A N 1
ATOM 589 C CA . GLU A 1 79 ? 10.047 0.731 3.834 1.00 94.44 79 GLU A CA 1
ATOM 590 C C . GLU A 1 79 ? 8.968 1.592 3.180 1.00 94.44 79 GLU A C 1
ATOM 592 O O . GLU A 1 79 ? 8.558 2.622 3.727 1.00 94.44 79 GLU A O 1
ATOM 597 N N . CYS A 1 80 ? 8.448 1.167 2.026 1.00 95.94 80 CYS A N 1
ATOM 598 C CA . CYS A 1 80 ? 7.305 1.840 1.415 1.00 95.94 80 CYS A CA 1
ATOM 599 C C . CYS A 1 80 ? 6.062 1.757 2.313 1.00 95.94 80 CYS A C 1
ATOM 601 O O . CYS A 1 80 ? 5.378 2.776 2.467 1.00 95.94 80 CYS A O 1
ATOM 603 N N . LEU A 1 81 ? 5.804 0.607 2.949 1.00 95.69 81 LEU A N 1
ATOM 604 C CA . LEU A 1 81 ? 4.728 0.465 3.937 1.00 95.69 81 LEU A CA 1
ATOM 605 C C . LEU A 1 81 ? 4.942 1.406 5.133 1.00 95.69 81 LEU A C 1
ATOM 607 O O . LEU A 1 81 ? 4.061 2.213 5.430 1.00 95.69 81 LEU A O 1
ATOM 611 N N . HIS A 1 82 ? 6.127 1.395 5.751 1.00 94.88 82 HIS A N 1
ATOM 612 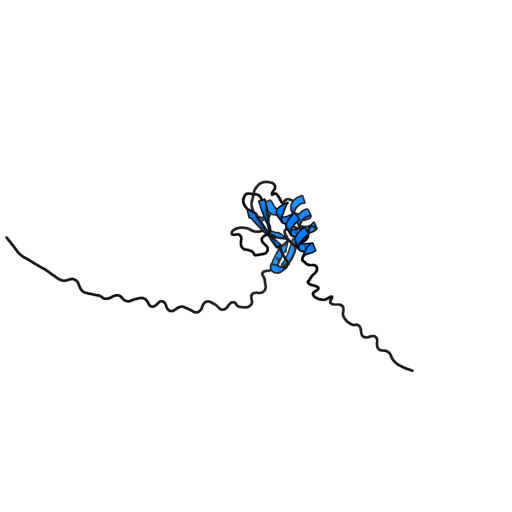C CA . HIS A 1 82 ? 6.431 2.238 6.913 1.00 94.88 82 HIS A CA 1
ATOM 613 C C . HIS A 1 82 ? 6.293 3.743 6.617 1.00 94.88 82 HIS A C 1
ATOM 615 O O . HIS A 1 82 ? 5.705 4.504 7.395 1.00 94.88 82 HIS A O 1
ATOM 621 N N . ARG A 1 83 ? 6.773 4.191 5.449 1.00 95.81 83 ARG A N 1
ATOM 622 C CA . ARG A 1 83 ? 6.632 5.586 4.990 1.00 95.81 83 ARG A CA 1
ATOM 623 C C . ARG A 1 83 ? 5.175 5.965 4.724 1.00 95.81 83 ARG A C 1
ATOM 625 O O . ARG A 1 83 ? 4.807 7.123 4.935 1.00 95.81 83 ARG A O 1
ATOM 632 N N . ALA A 1 84 ? 4.352 5.025 4.256 1.00 94.81 84 ALA A N 1
ATOM 633 C CA . ALA A 1 84 ? 2.922 5.235 4.045 1.00 94.81 84 ALA A CA 1
ATOM 634 C C . ALA A 1 84 ? 2.141 5.293 5.373 1.00 94.81 84 ALA A C 1
ATOM 636 O O . ALA A 1 84 ? 1.274 6.160 5.520 1.00 94.81 84 ALA A O 1
ATOM 637 N N . GLU A 1 85 ? 2.488 4.444 6.345 1.00 93.38 85 GLU A N 1
ATOM 638 C CA . GLU A 1 85 ? 1.950 4.447 7.713 1.00 93.38 85 GLU A CA 1
ATOM 639 C C . GLU A 1 85 ? 2.239 5.768 8.433 1.00 93.38 85 GLU A C 1
ATOM 641 O O . GLU A 1 85 ? 1.299 6.473 8.803 1.00 93.38 85 GLU A O 1
ATOM 646 N N . ARG A 1 86 ? 3.523 6.146 8.579 1.00 93.19 86 ARG A N 1
ATOM 647 C CA . ARG A 1 86 ? 3.955 7.313 9.380 1.00 93.19 86 ARG A CA 1
ATOM 648 C C . ARG A 1 86 ? 3.239 8.612 9.033 1.00 93.19 86 ARG A C 1
ATOM 650 O O . ARG A 1 86 ? 3.047 9.456 9.899 1.00 93.19 86 ARG A O 1
ATOM 657 N N . ARG A 1 87 ? 2.885 8.802 7.764 1.00 92.56 87 ARG A N 1
ATOM 658 C CA . ARG A 1 87 ? 2.244 10.031 7.282 1.00 92.56 87 ARG A CA 1
ATOM 659 C C . ARG A 1 87 ? 0.759 9.870 6.983 1.00 92.56 87 ARG A C 1
ATOM 661 O O . ARG A 1 87 ? 0.187 10.787 6.401 1.00 92.56 87 ARG A O 1
ATOM 668 N N . SER A 1 88 ? 0.143 8.734 7.311 1.00 91.81 88 SER A N 1
ATOM 669 C CA . SER A 1 88 ? -1.263 8.420 7.010 1.00 91.81 88 SER A CA 1
ATOM 670 C C . SER A 1 88 ? -1.604 8.555 5.518 1.00 91.81 88 SER A C 1
ATOM 672 O O . SER A 1 88 ? -2.515 9.290 5.121 1.00 91.81 88 SER A O 1
ATOM 674 N N . ALA A 1 89 ? -0.841 7.877 4.657 1.00 92.81 89 ALA A N 1
ATOM 675 C CA . ALA A 1 89 ? -1.049 7.912 3.209 1.00 92.81 89 ALA A CA 1
ATOM 676 C C . ALA A 1 89 ? -2.269 7.087 2.761 1.00 92.81 89 ALA A C 1
ATOM 678 O O . ALA A 1 89 ? -3.041 7.567 1.931 1.00 92.81 89 ALA A O 1
ATOM 679 N N . PHE A 1 90 ? -2.479 5.890 3.327 1.00 93.31 90 PHE A N 1
ATOM 680 C CA . PHE A 1 90 ? -3.592 5.013 2.936 1.00 93.31 90 PHE A CA 1
ATOM 681 C C . PHE A 1 90 ? -4.978 5.630 3.190 1.00 93.31 90 PHE A C 1
ATOM 683 O O . PHE A 1 90 ? -5.755 5.656 2.236 1.00 93.31 90 PHE A O 1
ATOM 690 N N . PRO A 1 91 ? -5.287 6.228 4.364 1.00 91.81 91 PRO A N 1
ATOM 691 C CA . PRO A 1 91 ? -6.584 6.874 4.592 1.00 91.81 91 PRO A CA 1
ATOM 692 C C . PRO A 1 91 ? -6.895 7.965 3.554 1.00 91.81 91 PRO A C 1
ATOM 694 O O . PRO A 1 91 ? -7.997 8.023 3.011 1.00 91.81 91 PRO A O 1
ATOM 697 N N . ARG A 1 92 ? -5.889 8.772 3.177 1.00 90.94 92 ARG A N 1
ATOM 698 C CA . ARG A 1 92 ? -6.035 9.814 2.144 1.00 90.94 92 ARG A CA 1
ATOM 699 C C . ARG A 1 92 ? -6.196 9.246 0.730 1.00 90.94 92 ARG A C 1
ATOM 701 O O . ARG A 1 92 ? -7.015 9.752 -0.032 1.00 90.94 92 ARG A O 1
ATOM 708 N N . ALA A 1 93 ? -5.432 8.214 0.371 1.00 91.12 93 ALA A N 1
ATOM 709 C CA . ALA A 1 93 ? -5.487 7.597 -0.957 1.00 91.12 93 ALA A CA 1
ATOM 710 C C . ALA A 1 93 ? -6.793 6.813 -1.186 1.00 91.12 93 ALA A C 1
ATOM 712 O O . ALA A 1 93 ? -7.369 6.862 -2.274 1.00 91.12 93 ALA A O 1
ATOM 713 N N . LEU A 1 94 ? -7.268 6.121 -0.149 1.00 92.00 94 LEU A N 1
ATOM 714 C CA . LEU A 1 94 ? -8.452 5.258 -0.179 1.00 92.00 94 LEU A CA 1
ATOM 715 C C . LEU A 1 94 ? -9.742 6.021 0.178 1.00 92.00 94 LEU A C 1
ATOM 717 O O . LEU A 1 94 ? -10.830 5.536 -0.113 1.00 92.00 94 LEU A O 1
ATOM 721 N N . ARG A 1 95 ? -9.615 7.254 0.698 1.00 90.12 95 ARG A N 1
ATOM 722 C CA . ARG A 1 95 ? -10.702 8.149 1.143 1.00 90.12 95 ARG A CA 1
ATOM 723 C C . ARG A 1 95 ? -11.547 7.563 2.275 1.00 90.12 95 ARG A C 1
ATOM 725 O O . ARG A 1 95 ? -12.771 7.640 2.248 1.00 90.12 95 ARG A O 1
ATOM 732 N N . VAL A 1 96 ? -10.871 7.009 3.274 1.00 88.56 96 VAL A N 1
ATOM 733 C CA . VAL A 1 96 ? -11.480 6.454 4.491 1.00 88.56 96 VAL A CA 1
ATOM 734 C C . VAL A 1 96 ? -10.995 7.226 5.723 1.00 88.56 96 VAL A C 1
ATOM 736 O O . VAL A 1 96 ? -9.843 7.669 5.739 1.00 88.56 96 VAL A O 1
ATOM 739 N N . PRO A 1 97 ? -11.846 7.432 6.742 1.00 86.50 97 PRO A N 1
ATOM 740 C CA . PRO A 1 97 ? -11.440 8.061 7.993 1.00 86.50 97 PRO A CA 1
ATOM 741 C C . PRO A 1 97 ? -10.622 7.097 8.869 1.00 86.50 97 PRO A C 1
ATOM 743 O O . PRO A 1 97 ? -10.759 5.881 8.776 1.00 86.50 97 PRO A O 1
ATOM 746 N N . GLY A 1 98 ? -9.811 7.654 9.770 1.00 84.75 98 GLY A N 1
ATOM 747 C CA . GLY A 1 98 ? -9.117 6.890 10.812 1.00 84.75 98 GLY A CA 1
ATOM 748 C C . GLY A 1 98 ? -7.825 6.188 10.377 1.00 84.75 98 GLY A C 1
ATOM 749 O O . GLY A 1 98 ? -7.268 6.433 9.305 1.00 84.75 98 GLY A O 1
ATOM 750 N N . LYS A 1 99 ? -7.309 5.343 11.275 1.00 84.88 99 LYS A N 1
ATOM 751 C CA . LYS A 1 99 ? -6.137 4.488 11.055 1.00 84.88 99 LYS A CA 1
ATOM 752 C C . LYS A 1 99 ? -6.620 3.133 10.536 1.00 84.88 99 LYS A C 1
ATOM 754 O O . LYS A 1 99 ? -7.485 2.529 11.154 1.00 84.88 99 LYS A O 1
ATOM 759 N N . LEU A 1 100 ? -6.030 2.662 9.442 1.00 89.31 100 LEU A N 1
ATOM 760 C CA . LEU A 1 100 ? -6.260 1.314 8.922 1.00 89.31 100 LEU A CA 1
ATOM 761 C C . LEU A 1 100 ? -5.297 0.325 9.580 1.00 89.31 100 LEU A C 1
ATOM 763 O O . LEU A 1 100 ? -4.135 0.674 9.826 1.00 89.31 100 LEU A O 1
ATOM 767 N N . ASP A 1 101 ? -5.759 -0.901 9.819 1.00 91.44 101 ASP A N 1
ATOM 768 C CA . ASP A 1 101 ? -4.853 -2.007 10.124 1.00 91.44 101 ASP A CA 1
ATOM 769 C C . ASP A 1 101 ? -4.076 -2.393 8.858 1.00 91.44 101 ASP A C 1
ATOM 771 O O . ASP A 1 101 ? -4.626 -2.416 7.761 1.00 91.44 101 ASP A O 1
ATOM 775 N N . THR A 1 102 ? -2.784 -2.654 9.016 1.00 93.31 102 THR A N 1
ATOM 776 C CA . THR A 1 102 ? -1.812 -2.961 7.955 1.00 93.31 102 THR A CA 1
ATOM 777 C C . THR A 1 102 ? -1.182 -4.345 8.120 1.00 93.31 102 THR A C 1
ATOM 779 O O . THR A 1 102 ? -0.324 -4.716 7.314 1.00 93.31 102 THR A O 1
ATOM 782 N N . ALA A 1 103 ? -1.587 -5.112 9.141 1.00 93.06 103 ALA A N 1
ATOM 783 C CA . ALA A 1 103 ? -1.013 -6.414 9.473 1.00 93.06 103 ALA A CA 1
ATOM 784 C C . ALA A 1 103 ? -1.018 -7.389 8.281 1.00 93.06 103 ALA A C 1
ATOM 786 O O . ALA A 1 103 ? 0.011 -8.009 8.001 1.00 93.06 103 ALA A O 1
ATOM 787 N N . GLU A 1 104 ? -2.117 -7.464 7.521 1.00 94.00 104 GLU A N 1
ATOM 788 C CA . GLU A 1 104 ? -2.213 -8.332 6.338 1.00 94.00 104 GLU A CA 1
ATOM 789 C C . GLU A 1 104 ? -1.214 -7.950 5.240 1.00 94.00 104 GLU A C 1
ATOM 791 O O . GLU A 1 104 ? -0.511 -8.815 4.711 1.00 94.00 104 GLU A O 1
ATOM 796 N N . VAL A 1 105 ? -1.112 -6.654 4.912 1.00 94.44 105 VAL A N 1
ATOM 797 C CA . VAL A 1 105 ? -0.138 -6.159 3.925 1.00 94.44 105 VAL A CA 1
ATOM 798 C C . VAL A 1 105 ? 1.277 -6.444 4.407 1.00 94.44 105 VAL A C 1
ATOM 800 O O . VAL A 1 105 ? 2.073 -6.974 3.638 1.00 94.44 105 VAL A O 1
ATOM 803 N N . ARG A 1 106 ? 1.594 -6.176 5.678 1.00 95.12 106 ARG A N 1
ATOM 804 C CA . ARG A 1 106 ? 2.915 -6.462 6.258 1.00 95.12 106 ARG A CA 1
ATOM 805 C C . ARG A 1 106 ? 3.272 -7.946 6.133 1.00 95.12 106 ARG A C 1
ATOM 807 O O . ARG A 1 106 ? 4.324 -8.273 5.587 1.00 95.12 106 ARG A O 1
ATOM 814 N N . ALA A 1 107 ? 2.379 -8.843 6.551 1.00 94.44 107 ALA A N 1
ATOM 815 C CA . ALA A 1 107 ? 2.566 -10.291 6.441 1.00 94.44 107 ALA A CA 1
ATOM 816 C C . ALA A 1 107 ? 2.645 -10.782 4.982 1.00 94.44 107 ALA A C 1
ATOM 818 O O . ALA A 1 107 ? 3.300 -11.784 4.692 1.00 94.44 107 ALA A O 1
ATOM 819 N N . HIS A 1 108 ? 1.987 -10.102 4.042 1.00 94.31 108 HIS A N 1
ATOM 820 C CA . HIS A 1 108 ? 2.141 -10.370 2.613 1.00 94.31 108 HIS A CA 1
ATOM 821 C C . HIS A 1 108 ? 3.498 -9.897 2.077 1.00 94.31 108 HIS A C 1
ATOM 823 O O . HIS A 1 108 ? 4.130 -10.645 1.342 1.00 94.31 108 HIS A O 1
ATOM 829 N N . LEU A 1 109 ? 3.991 -8.721 2.481 1.00 93.62 109 LEU A N 1
ATOM 830 C CA . LEU A 1 109 ? 5.309 -8.216 2.077 1.00 93.62 109 LEU A CA 1
ATOM 831 C C . LEU A 1 109 ? 6.457 -9.100 2.584 1.00 93.62 109 LEU A C 1
ATOM 833 O O . LEU A 1 109 ? 7.405 -9.335 1.840 1.00 93.62 109 LEU A O 1
ATOM 837 N N . HIS A 1 110 ? 6.370 -9.632 3.808 1.00 93.06 110 HIS A N 1
ATOM 838 C CA . HIS A 1 110 ? 7.353 -10.604 4.303 1.00 93.06 110 HIS A CA 1
ATOM 839 C C . HIS A 1 110 ? 7.363 -11.880 3.444 1.00 93.06 110 HIS A C 1
ATOM 841 O O . HIS A 1 110 ? 8.402 -12.208 2.873 1.00 93.06 110 HIS A O 1
ATOM 847 N N . ARG A 1 111 ? 6.195 -12.507 3.235 1.00 90.06 111 ARG A N 1
ATOM 848 C CA . ARG A 1 111 ? 6.055 -13.704 2.381 1.00 90.06 111 ARG A CA 1
ATOM 849 C C . ARG A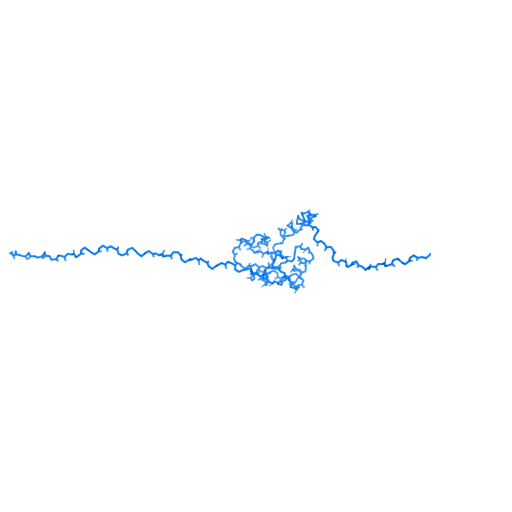 1 111 ? 6.451 -13.470 0.924 1.00 90.06 111 ARG A C 1
ATOM 851 O O . ARG A 1 111 ? 6.991 -14.364 0.282 1.00 90.06 111 ARG A O 1
ATOM 858 N N . ALA A 1 112 ? 6.206 -12.273 0.391 1.00 85.19 112 ALA A N 1
ATOM 859 C CA . ALA A 1 112 ? 6.643 -11.905 -0.949 1.00 85.19 112 ALA A CA 1
ATOM 860 C C . ALA A 1 112 ? 8.175 -11.934 -1.039 1.00 85.19 112 ALA A C 1
ATOM 862 O O . ALA A 1 112 ? 8.704 -12.595 -1.920 1.00 85.19 112 ALA A O 1
ATOM 863 N N . ARG A 1 113 ? 8.898 -11.323 -0.088 1.00 81.38 113 ARG A N 1
ATOM 864 C CA . ARG A 1 113 ? 10.377 -11.333 -0.079 1.00 81.38 113 ARG A CA 1
ATOM 865 C C . ARG A 1 113 ? 10.974 -12.739 0.046 1.00 81.38 113 ARG A C 1
AT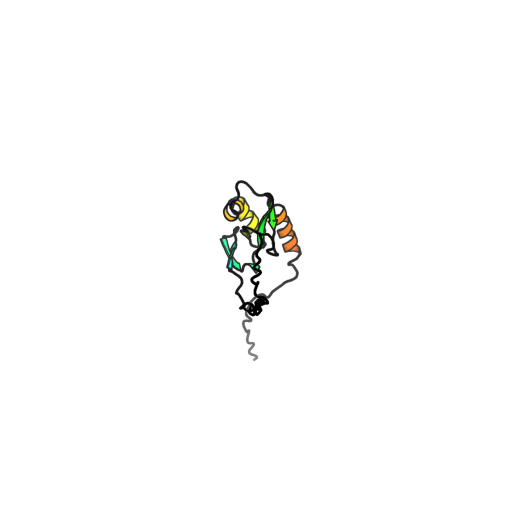OM 867 O O . ARG A 1 113 ? 12.060 -12.968 -0.472 1.00 81.38 113 ARG A O 1
ATOM 874 N N . GLU A 1 114 ? 10.271 -13.664 0.694 1.00 75.25 114 GLU A N 1
ATOM 875 C CA . GLU A 1 114 ? 10.646 -15.084 0.762 1.00 75.25 114 GLU A CA 1
ATOM 876 C C . GLU A 1 114 ? 10.390 -15.802 -0.581 1.00 75.25 114 GLU A C 1
ATOM 878 O O . GLU A 1 114 ? 11.210 -16.606 -1.021 1.00 75.25 114 GLU A O 1
ATOM 883 N N . GLY A 1 115 ? 9.295 -15.466 -1.273 1.00 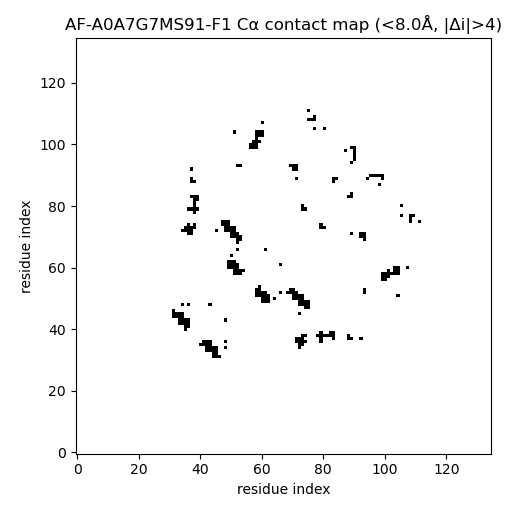58.34 115 GLY A N 1
ATOM 884 C CA . GLY A 1 115 ? 8.919 -16.036 -2.573 1.00 58.34 115 GLY A CA 1
ATOM 885 C C . GLY A 1 115 ? 9.664 -15.474 -3.795 1.00 58.34 115 GLY A C 1
ATOM 886 O O . GLY A 1 115 ? 9.856 -16.201 -4.767 1.00 58.34 115 GLY A O 1
ATOM 887 N N . THR A 1 116 ? 10.128 -14.218 -3.775 1.00 55.44 116 THR A N 1
ATOM 888 C CA . THR A 1 116 ? 10.808 -13.582 -4.930 1.00 55.44 116 THR A CA 1
ATOM 889 C C . THR A 1 116 ? 12.288 -13.973 -5.070 1.00 55.44 116 THR A C 1
ATOM 891 O O . THR A 1 116 ? 12.988 -13.445 -5.928 1.00 55.44 116 THR A O 1
ATOM 894 N N . SER A 1 117 ? 12.789 -14.946 -4.301 1.00 52.16 117 SER A N 1
ATOM 895 C CA . SER A 1 117 ? 14.162 -15.470 -4.461 1.00 52.16 117 SER A CA 1
ATOM 896 C C . SER A 1 117 ? 14.397 -16.200 -5.806 1.00 52.16 117 SER A C 1
ATOM 898 O O . SER A 1 117 ? 15.511 -16.633 -6.098 1.00 52.16 117 SER A O 1
ATOM 900 N N . GLY A 1 118 ? 13.347 -16.347 -6.628 1.00 44.66 118 GLY A N 1
ATOM 901 C CA . GLY A 1 118 ? 13.318 -17.115 -7.876 1.00 44.66 118 GLY A CA 1
ATOM 902 C C . GLY A 1 118 ? 13.248 -16.327 -9.192 1.00 44.66 118 GLY A C 1
ATOM 903 O O . GLY A 1 118 ? 13.006 -16.960 -10.214 1.00 44.66 118 GLY A O 1
ATOM 904 N N . VAL A 1 119 ? 13.449 -15.001 -9.219 1.00 46.97 119 VAL A N 1
ATOM 905 C CA . VAL A 1 119 ? 13.643 -14.252 -10.484 1.00 46.97 119 VAL A CA 1
ATOM 906 C C . VAL A 1 119 ? 14.800 -13.261 -10.346 1.00 46.97 119 VAL A C 1
ATOM 908 O O . VAL A 1 119 ? 14.677 -12.218 -9.708 1.00 46.97 119 VAL A O 1
ATOM 911 N N . ARG A 1 120 ? 15.936 -13.595 -10.969 1.00 52.88 120 ARG A N 1
ATOM 912 C CA . ARG A 1 120 ? 17.042 -12.664 -11.229 1.00 52.88 120 ARG A CA 1
ATOM 913 C C . ARG A 1 120 ? 16.985 -12.244 -12.695 1.00 52.88 120 ARG A C 1
ATOM 915 O O . ARG A 1 120 ? 17.662 -12.855 -13.518 1.00 52.88 120 ARG A O 1
ATOM 922 N N . ASP A 1 121 ? 16.237 -11.198 -13.019 1.00 43.47 121 ASP A N 1
ATOM 923 C CA . ASP A 1 121 ? 16.339 -10.583 -14.345 1.00 43.47 121 ASP A CA 1
ATOM 924 C C . ASP A 1 121 ? 17.478 -9.552 -14.375 1.00 43.47 121 ASP A C 1
ATOM 926 O O . ASP A 1 121 ? 17.299 -8.360 -14.160 1.00 43.47 121 ASP A O 1
ATOM 930 N N . THR A 1 122 ? 18.667 -10.113 -14.616 1.00 50.31 122 THR A N 1
ATOM 931 C CA . THR A 1 122 ? 19.870 -9.548 -15.256 1.00 50.31 122 THR A CA 1
ATOM 932 C C . THR A 1 122 ? 20.446 -8.207 -14.752 1.00 50.31 122 THR A C 1
ATOM 934 O O . THR A 1 122 ? 19.855 -7.148 -14.959 1.00 50.31 122 THR A O 1
ATOM 937 N N . PRO A 1 123 ? 21.693 -8.189 -14.229 1.00 46.56 123 PRO A N 1
ATOM 938 C CA . PRO A 1 123 ? 22.438 -6.948 -14.056 1.00 46.56 123 PRO A CA 1
ATOM 939 C C . PRO A 1 123 ? 22.927 -6.424 -15.413 1.00 46.56 123 PRO A C 1
ATOM 941 O O . PRO A 1 123 ? 23.741 -7.057 -16.085 1.00 46.56 123 PRO A O 1
ATOM 944 N N . GLY A 1 124 ? 22.485 -5.226 -15.791 1.00 40.53 124 GLY A N 1
ATOM 945 C CA . GLY A 1 124 ? 23.082 -4.469 -16.888 1.00 40.53 124 GLY A CA 1
ATOM 946 C C . GLY A 1 124 ? 24.442 -3.893 -16.492 1.00 40.53 124 GLY A C 1
ATOM 947 O O . GLY A 1 124 ? 24.535 -2.704 -16.203 1.00 40.53 124 GLY A O 1
ATOM 948 N N . SER A 1 125 ? 25.488 -4.723 -16.483 1.00 43.34 125 SER A N 1
ATOM 949 C CA . SER A 1 125 ? 26.873 -4.248 -16.561 1.00 43.34 125 SER A CA 1
ATOM 950 C C . SER A 1 125 ? 27.402 -4.543 -17.952 1.00 43.34 125 SER A C 1
ATOM 952 O O . SER A 1 125 ? 27.517 -5.701 -18.348 1.00 43.34 125 SER A O 1
ATOM 954 N N . VAL A 1 126 ? 27.726 -3.479 -18.679 1.00 49.09 126 VAL A N 1
ATOM 955 C CA . VAL A 1 126 ? 28.491 -3.551 -19.922 1.00 49.09 126 VAL A CA 1
ATOM 956 C C . VAL A 1 126 ? 29.797 -4.318 -19.707 1.00 49.09 126 VAL A C 1
ATOM 958 O O . VAL A 1 126 ? 30.451 -4.183 -18.671 1.00 49.09 126 VAL A O 1
ATOM 961 N N . ILE A 1 127 ? 30.158 -5.125 -20.701 1.00 55.53 127 ILE A N 1
ATOM 962 C CA . ILE A 1 127 ? 31.504 -5.669 -20.861 1.00 55.53 127 ILE A CA 1
ATOM 963 C C . ILE A 1 127 ? 32.375 -4.576 -21.490 1.00 55.53 127 ILE A C 1
ATOM 965 O O . ILE A 1 127 ? 32.192 -4.241 -22.655 1.00 55.53 127 ILE A O 1
ATOM 969 N N . GLU A 1 128 ? 33.290 -3.993 -20.714 1.00 49.62 128 GLU A N 1
ATOM 970 C CA . GLU A 1 128 ? 34.370 -3.165 -21.266 1.00 49.62 128 GLU A CA 1
ATOM 971 C C . GLU A 1 128 ? 35.509 -4.102 -21.693 1.00 49.62 128 GLU A C 1
ATOM 973 O O . GLU A 1 128 ? 35.982 -4.940 -20.919 1.00 49.62 128 GLU A O 1
ATOM 978 N N . GLU A 1 129 ? 35.895 -4.008 -22.959 1.00 53.56 129 GLU A N 1
ATOM 979 C CA . GLU A 1 129 ? 36.692 -5.017 -23.648 1.00 53.56 129 GLU A CA 1
ATOM 980 C C . GLU A 1 129 ? 38.197 -4.792 -23.416 1.00 53.56 129 GLU A C 1
ATOM 982 O O . GLU A 1 129 ? 38.848 -3.995 -24.092 1.00 53.56 129 GLU A O 1
ATOM 987 N N . SER A 1 130 ? 38.773 -5.501 -22.439 1.00 61.44 130 SER A N 1
ATOM 988 C CA . SER A 1 130 ? 40.216 -5.461 -22.155 1.00 61.44 130 SER A CA 1
ATOM 989 C C . SER A 1 130 ? 41.020 -6.186 -23.238 1.00 61.44 130 SER A C 1
ATOM 991 O O . SER A 1 130 ? 41.340 -7.371 -23.124 1.00 61.44 130 SER A O 1
ATOM 993 N N . LYS A 1 131 ? 41.356 -5.448 -24.297 1.00 54.12 131 LYS A N 1
ATOM 994 C CA . LYS A 1 131 ? 42.237 -5.868 -25.391 1.00 54.12 131 LYS A CA 1
ATOM 995 C C . LYS A 1 131 ? 43.623 -6.252 -24.851 1.00 54.12 131 LYS A C 1
ATOM 997 O O . LYS A 1 131 ? 44.307 -5.429 -24.249 1.00 54.12 131 LYS A O 1
ATOM 1002 N N . VAL A 1 132 ? 44.037 -7.500 -25.077 1.00 66.19 132 VAL A N 1
ATOM 1003 C CA . VAL A 1 132 ? 45.395 -7.986 -24.783 1.00 66.19 132 VAL A CA 1
ATOM 1004 C C . VAL A 1 132 ? 46.211 -7.935 -26.071 1.00 66.19 132 VAL A C 1
ATOM 1006 O O . VAL A 1 132 ? 45.934 -8.685 -27.005 1.00 66.19 132 VAL A O 1
ATOM 1009 N N . ASP A 1 133 ? 47.213 -7.062 -26.117 1.00 62.62 133 ASP A N 1
ATOM 1010 C CA . ASP A 1 133 ? 48.219 -7.034 -27.179 1.00 62.62 133 ASP A CA 1
ATOM 1011 C C . ASP A 1 133 ? 49.413 -7.932 -26.768 1.00 62.62 133 ASP A C 1
ATOM 1013 O O . ASP A 1 133 ? 50.005 -7.695 -25.712 1.00 62.62 133 ASP A O 1
ATOM 1017 N N . PRO A 1 134 ? 49.767 -8.980 -27.541 1.00 67.25 134 PRO A N 1
ATOM 1018 C CA . PRO A 1 134 ? 50.924 -9.828 -27.258 1.00 67.25 134 PRO A CA 1
ATOM 1019 C C . PRO A 1 134 ? 52.219 -9.254 -27.859 1.00 67.25 134 PRO A C 1
ATOM 1021 O O . PRO A 1 134 ? 52.242 -8.799 -29.005 1.00 67.25 134 PRO A O 1
ATOM 1024 N N . SER A 1 135 ? 53.320 -9.332 -27.111 1.00 58.78 135 SER A N 1
ATOM 1025 C CA . SER A 1 135 ? 54.710 -9.187 -27.583 1.00 58.78 135 SER A CA 1
ATOM 1026 C C . SER A 1 135 ? 55.643 -9.995 -26.688 1.00 58.78 135 SER A C 1
ATOM 1028 O O . SER A 1 135 ? 55.373 -10.020 -25.466 1.00 58.78 135 SER A O 1
#

Solvent-accessible surface area (backbone atoms only — not comparable to full-atom values): 8871 Å² total; per-residue (Å²): 139,90,83,94,78,90,83,85,80,85,89,76,78,79,83,75,79,79,78,74,82,72,80,71,81,75,82,68,89,69,75,67,61,73,41,55,20,57,27,77,65,51,75,44,44,42,86,70,29,37,33,33,34,72,55,99,65,35,34,39,66,33,82,82,70,75,74,82,80,63,58,38,38,28,50,77,41,70,68,30,51,50,48,14,58,80,69,54,33,57,31,68,64,53,71,47,86,73,86,64,50,50,66,59,36,52,58,46,38,54,52,46,65,67,63,56,81,78,67,84,88,69,84,92,68,84,85,80,82,83,81,82,83,89,132

Foldseek 3Di:
DDDDDDDDDDPDDDPPPPPDPDDPPDDDPDQADWDAALQPRDIDGQLQWWWWADDPLATATDNVPPDDAFTHTHGLDVNSVVSCQVVVSGCVRRVHDDHHHCVNSVVVSVVVVVVPPPDDPDDPDDDDDDDDDDD